Protein AF-A0AAU3D3K8-F1 (afdb_monomer)

Radius of gyration: 17.51 Å; Cα contacts (8 Å, |Δi|>4): 98; chains: 1; bounding box: 39×27×51 Å

Solvent-accessible surface area (backbone atoms only — not comparable to full-atom values): 5979 Å² total; per-residue (Å²): 132,81,51,74,66,56,50,53,51,53,49,49,53,53,52,35,55,49,44,35,51,50,25,48,53,50,23,53,50,34,41,57,40,10,57,70,46,76,69,80,32,53,50,69,55,18,45,51,53,22,51,51,48,33,53,51,33,49,48,56,44,46,46,43,63,73,60,28,58,80,28,52,89,43,80,65,71,62,11,55,49,20,48,52,49,51,32,54,58,57,52,75,42,66,90,41,92,87,60,61,82,81,58,49,73,70,78,78,130

Structure (mmCIF, N/CA/C/O backbone):
data_AF-A0AAU3D3K8-F1
#
_entry.id   AF-A0AAU3D3K8-F1
#
loop_
_atom_site.group_PDB
_atom_site.id
_atom_site.type_symbol
_atom_site.label_atom_id
_atom_site.label_alt_id
_atom_site.label_comp_id
_atom_site.label_asym_id
_atom_site.label_entity_id
_atom_site.label_seq_id
_atom_site.pdbx_PDB_ins_code
_atom_site.Cartn_x
_atom_site.Cartn_y
_atom_site.Cartn_z
_atom_site.occupancy
_atom_site.B_iso_or_equiv
_atom_site.auth_seq_id
_atom_site.auth_comp_id
_atom_site.auth_asym_id
_atom_site.auth_atom_id
_atom_site.pdbx_PDB_model_num
ATOM 1 N N . MET A 1 1 ? -2.821 -4.329 -25.280 1.00 50.12 1 MET A N 1
ATOM 2 C CA . MET A 1 1 ? -2.404 -5.261 -24.214 1.00 50.12 1 MET A CA 1
ATOM 3 C C . MET A 1 1 ? -1.698 -4.432 -23.163 1.00 50.12 1 MET A C 1
ATOM 5 O O . MET A 1 1 ? -0.792 -3.702 -23.536 1.00 50.12 1 MET A O 1
ATOM 9 N N . THR A 1 2 ? -2.156 -4.477 -21.917 1.00 64.12 2 THR A N 1
ATOM 10 C CA . THR A 1 2 ? -1.509 -3.794 -20.788 1.00 64.12 2 THR A CA 1
ATOM 11 C C . THR A 1 2 ? -0.180 -4.487 -20.494 1.00 64.12 2 THR A C 1
ATOM 13 O O . THR A 1 2 ? -0.126 -5.720 -20.514 1.00 64.12 2 THR A O 1
ATOM 16 N N . SER A 1 3 ? 0.895 -3.728 -20.287 1.00 89.25 3 SER A N 1
ATOM 17 C CA . SER A 1 3 ? 2.188 -4.303 -19.903 1.00 89.25 3 SER A CA 1
ATOM 18 C C . SER A 1 3 ? 2.087 -4.988 -18.536 1.00 89.25 3 SER A C 1
ATOM 20 O O . SER A 1 3 ? 1.237 -4.644 -17.716 1.00 89.25 3 SER A O 1
ATOM 22 N N . GLU A 1 4 ? 2.957 -5.963 -18.272 1.00 91.94 4 GLU A N 1
ATOM 23 C CA . GLU A 1 4 ? 2.970 -6.684 -16.991 1.00 91.94 4 GLU A CA 1
ATOM 24 C C . GLU A 1 4 ? 3.122 -5.725 -15.801 1.00 91.94 4 GLU A C 1
ATOM 26 O O . GLU A 1 4 ? 2.375 -5.807 -14.830 1.00 91.94 4 GLU A O 1
ATOM 31 N N . ARG A 1 5 ? 4.004 -4.730 -15.942 1.00 94.50 5 ARG A N 1
ATOM 32 C CA . ARG A 1 5 ? 4.195 -3.640 -14.980 1.00 94.50 5 ARG A CA 1
ATOM 33 C C . ARG A 1 5 ? 2.902 -2.872 -14.703 1.00 94.50 5 ARG A C 1
ATOM 35 O O . ARG A 1 5 ? 2.544 -2.653 -13.550 1.00 94.50 5 ARG A O 1
ATOM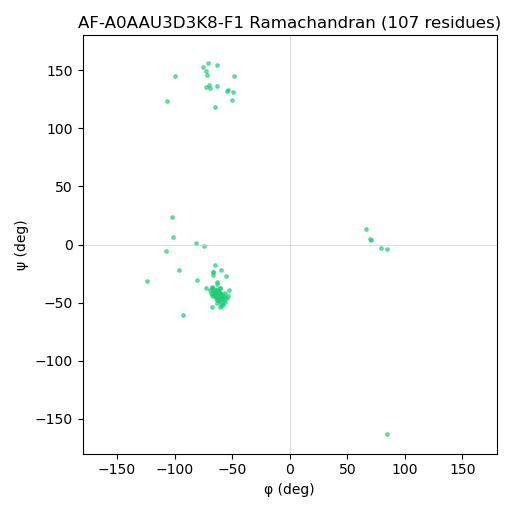 42 N N . GLU A 1 6 ? 2.194 -2.450 -15.748 1.00 95.88 6 GLU A N 1
ATOM 43 C CA . GLU A 1 6 ? 0.923 -1.734 -15.591 1.00 95.88 6 GLU A CA 1
ATOM 44 C C . GLU A 1 6 ? -0.140 -2.614 -14.919 1.00 95.88 6 GLU A C 1
ATOM 46 O O . GLU A 1 6 ? -0.935 -2.107 -14.128 1.00 95.88 6 GLU A O 1
ATOM 51 N N . ALA A 1 7 ? -0.136 -3.925 -15.180 1.00 96.69 7 ALA A N 1
ATOM 52 C CA . ALA A 1 7 ? -1.029 -4.869 -14.514 1.00 96.69 7 ALA A CA 1
ATOM 53 C C . ALA A 1 7 ? -0.714 -4.999 -13.013 1.00 96.69 7 ALA A C 1
ATOM 55 O O . ALA A 1 7 ? -1.635 -4.925 -12.200 1.00 96.69 7 ALA A O 1
ATOM 56 N N . MET A 1 8 ? 0.567 -5.098 -12.636 1.00 97.62 8 MET A N 1
ATOM 57 C CA . MET A 1 8 ? 1.000 -5.089 -11.231 1.00 97.62 8 MET A CA 1
ATOM 58 C C . MET A 1 8 ? 0.589 -3.796 -10.519 1.00 97.62 8 MET A C 1
ATOM 60 O O . MET A 1 8 ? 0.020 -3.835 -9.429 1.00 97.62 8 MET A O 1
ATOM 64 N N . VAL A 1 9 ? 0.828 -2.640 -11.147 1.00 98.12 9 VAL A N 1
ATOM 65 C CA . VAL A 1 9 ? 0.452 -1.331 -10.592 1.00 98.12 9 VAL A CA 1
ATOM 66 C C . VAL A 1 9 ? -1.060 -1.229 -10.399 1.00 98.12 9 VAL A C 1
ATOM 68 O O . VAL A 1 9 ? -1.518 -0.804 -9.339 1.00 98.12 9 VAL A O 1
ATOM 71 N N . ALA A 1 10 ? -1.850 -1.635 -11.395 1.00 98.00 10 ALA A N 1
ATOM 72 C CA . ALA A 1 10 ? -3.306 -1.625 -11.297 1.00 98.00 10 ALA A CA 1
ATOM 73 C C . ALA A 1 10 ? -3.811 -2.555 -10.182 1.00 98.00 10 ALA A C 1
ATOM 75 O O . ALA A 1 10 ? -4.689 -2.165 -9.408 1.00 98.00 10 ALA A O 1
ATOM 76 N N . PHE A 1 11 ? -3.227 -3.750 -10.064 1.00 97.88 11 PHE A N 1
ATOM 77 C CA . PHE A 1 11 ? -3.529 -4.690 -8.990 1.00 97.88 11 PHE A CA 1
ATOM 78 C C . PHE A 1 11 ? -3.242 -4.083 -7.611 1.00 97.88 11 PHE A C 1
ATOM 80 O O . PHE A 1 11 ? -4.136 -4.046 -6.765 1.00 97.88 11 PHE A O 1
ATOM 87 N N . LEU A 1 12 ? -2.043 -3.535 -7.398 1.00 98.31 12 LEU A N 1
ATOM 88 C CA . LEU A 1 12 ? -1.664 -2.931 -6.119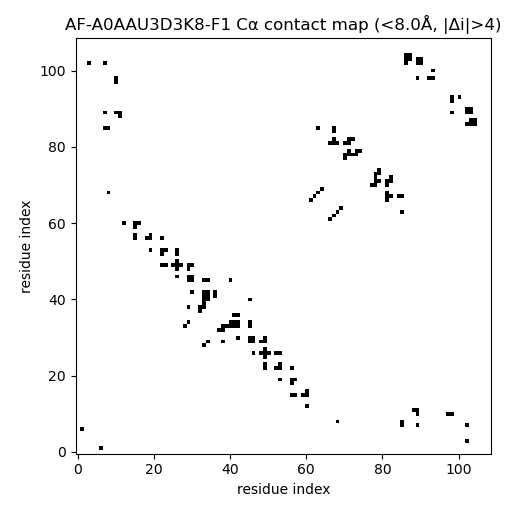 1.00 98.31 12 LEU A CA 1
ATOM 89 C C . LEU A 1 12 ? -2.530 -1.724 -5.760 1.00 98.31 12 LEU A C 1
ATOM 91 O O . LEU A 1 12 ? -2.971 -1.615 -4.619 1.00 98.31 12 LEU A O 1
ATOM 95 N N . ARG A 1 13 ? -2.850 -0.856 -6.727 1.00 98.44 13 ARG A N 1
ATOM 96 C CA . ARG A 1 13 ? -3.791 0.256 -6.518 1.00 98.44 13 ARG A CA 1
ATOM 97 C C . ARG A 1 13 ? -5.146 -0.238 -6.022 1.00 98.44 13 ARG A C 1
ATOM 99 O O . ARG A 1 13 ? -5.688 0.316 -5.069 1.00 98.44 13 ARG A O 1
ATOM 106 N N . GLY A 1 14 ? -5.675 -1.303 -6.628 1.00 98.06 14 GLY A N 1
ATOM 107 C CA . GLY A 1 14 ? -6.916 -1.935 -6.182 1.00 98.06 14 GLY A CA 1
ATOM 108 C C . GLY A 1 14 ? -6.815 -2.482 -4.757 1.00 98.06 14 GLY A C 1
ATOM 109 O O . GLY A 1 14 ? -7.675 -2.197 -3.922 1.00 98.06 14 GLY A O 1
ATOM 110 N N . ARG A 1 15 ? -5.736 -3.213 -4.455 1.00 97.62 15 ARG A N 1
ATOM 111 C CA . ARG A 1 15 ? -5.495 -3.814 -3.135 1.00 97.62 15 ARG A CA 1
ATOM 112 C C . ARG A 1 15 ? -5.311 -2.777 -2.035 1.00 97.62 15 ARG A C 1
ATOM 114 O O . ARG A 1 15 ? -5.885 -2.937 -0.962 1.00 97.62 15 ARG A O 1
ATOM 121 N N . TYR A 1 16 ? -4.571 -1.704 -2.289 1.00 98.12 16 TYR A N 1
ATOM 122 C CA . TYR A 1 16 ? -4.375 -0.640 -1.307 1.00 98.12 16 TYR A CA 1
ATOM 123 C C . TYR A 1 16 ? -5.627 0.207 -1.111 1.00 98.12 16 TYR A C 1
ATOM 125 O O . TYR A 1 16 ? -5.956 0.519 0.031 1.00 98.12 16 TYR A O 1
ATOM 133 N N . ALA A 1 17 ? -6.392 0.492 -2.169 1.00 98.12 17 ALA A N 1
ATOM 134 C CA . ALA A 1 17 ? -7.692 1.143 -2.020 1.00 98.12 17 ALA A CA 1
ATOM 135 C C . ALA A 1 17 ? -8.650 0.301 -1.159 1.00 98.12 17 ALA A C 1
ATOM 137 O O . ALA A 1 17 ? -9.324 0.823 -0.272 1.00 98.12 17 ALA A O 1
ATOM 138 N N . GLU A 1 18 ? -8.692 -1.014 -1.379 1.00 96.75 18 GLU A N 1
ATOM 139 C CA . GLU A 1 18 ? -9.476 -1.932 -0.553 1.00 96.75 18 GLU A CA 1
ATOM 140 C C . GLU A 1 18 ? -8.966 -1.996 0.893 1.00 96.75 18 GLU A C 1
ATOM 142 O O . GLU A 1 18 ? -9.768 -1.908 1.821 1.00 96.75 18 GLU A O 1
ATOM 147 N N . GLY A 1 19 ? -7.648 -2.079 1.087 1.00 96.88 19 GLY A N 1
ATOM 148 C CA . GLY A 1 19 ? -7.014 -2.088 2.403 1.00 96.88 19 GLY A CA 1
ATOM 149 C C . GLY A 1 19 ? -7.300 -0.823 3.210 1.00 96.88 19 GLY A C 1
ATOM 150 O O . GLY A 1 19 ? -7.623 -0.922 4.389 1.00 96.88 19 GLY A O 1
ATOM 151 N N . ILE A 1 20 ? -7.265 0.355 2.578 1.00 98.06 20 ILE A N 1
ATOM 152 C CA . ILE A 1 20 ? -7.624 1.629 3.216 1.00 98.06 20 ILE A CA 1
ATOM 153 C C . ILE A 1 20 ? -9.100 1.636 3.619 1.00 98.06 20 ILE A C 1
ATOM 155 O O . ILE A 1 20 ? -9.414 2.026 4.743 1.00 98.06 20 ILE A O 1
ATOM 159 N N . ARG A 1 21 ? -10.017 1.191 2.747 1.00 97.94 21 ARG A N 1
ATOM 160 C CA . ARG A 1 21 ? -11.444 1.091 3.109 1.00 97.94 21 ARG A CA 1
ATOM 161 C C . ARG A 1 21 ? -11.642 0.175 4.314 1.00 97.94 21 ARG A C 1
ATOM 163 O O . ARG A 1 21 ? -12.235 0.595 5.298 1.00 97.94 21 ARG A O 1
ATOM 170 N N . MET A 1 22 ? -11.062 -1.023 4.277 1.00 96.69 22 MET A N 1
ATOM 171 C CA . MET A 1 22 ? -11.169 -1.989 5.370 1.00 96.69 22 MET A CA 1
ATOM 172 C C . MET A 1 22 ? -10.550 -1.462 6.672 1.00 96.69 22 MET A C 1
ATOM 174 O O . MET A 1 22 ? -11.117 -1.660 7.743 1.00 96.69 22 MET A O 1
ATOM 178 N N . ALA A 1 23 ? -9.416 -0.761 6.603 1.00 97.06 23 ALA A N 1
ATOM 179 C CA . ALA A 1 23 ? -8.804 -0.135 7.771 1.00 97.06 23 ALA A CA 1
ATOM 180 C C . ALA A 1 23 ? -9.712 0.945 8.382 1.00 97.06 23 ALA A C 1
ATOM 182 O O . ALA A 1 23 ? -9.828 1.011 9.604 1.00 97.06 23 ALA A O 1
ATOM 183 N N . ASN A 1 24 ? -10.390 1.745 7.553 1.00 97.38 24 ASN A N 1
ATOM 184 C CA . ASN A 1 24 ? -11.371 2.729 8.014 1.00 97.38 24 ASN A CA 1
ATOM 185 C C . ASN A 1 24 ? -12.607 2.067 8.642 1.00 97.38 24 ASN A C 1
ATOM 187 O O . ASN A 1 24 ? -13.061 2.505 9.699 1.00 97.38 24 ASN A O 1
ATOM 191 N N . ASP A 1 25 ? -13.111 0.982 8.053 1.00 96.50 25 ASP A N 1
ATOM 192 C CA . ASP A 1 25 ? -14.233 0.224 8.617 1.00 96.50 25 ASP A CA 1
ATOM 193 C C . ASP A 1 25 ? -13.864 -0.362 9.991 1.00 96.50 25 ASP A C 1
ATOM 195 O O . ASP A 1 25 ? -14.599 -0.201 10.969 1.00 96.50 25 ASP A O 1
ATOM 199 N N . ILE A 1 26 ? -12.681 -0.979 10.098 1.00 94.12 26 ILE A N 1
ATOM 200 C CA . ILE A 1 26 ? -12.149 -1.510 11.361 1.00 94.12 26 ILE A CA 1
ATOM 201 C C . ILE A 1 26 ? -11.952 -0.385 12.381 1.00 94.12 26 ILE A C 1
ATOM 203 O O . ILE A 1 26 ? -12.323 -0.550 13.541 1.00 94.12 26 ILE A O 1
ATOM 207 N N . ALA A 1 27 ? -11.408 0.762 11.973 1.00 93.69 27 ALA A N 1
ATOM 208 C CA . ALA A 1 27 ? -11.250 1.932 12.833 1.00 93.69 27 ALA A CA 1
ATOM 209 C C . ALA A 1 27 ? -12.595 2.413 13.403 1.00 93.69 27 ALA A C 1
ATOM 211 O O . ALA A 1 27 ? -12.691 2.688 14.604 1.00 93.69 27 ALA A O 1
ATOM 212 N N . GLY A 1 28 ? -13.643 2.456 12.575 1.00 91.69 28 GLY A N 1
ATOM 213 C CA . GLY A 1 28 ? -15.002 2.777 13.009 1.00 91.69 28 GLY A CA 1
ATOM 214 C C . GLY A 1 28 ? -15.530 1.785 14.049 1.00 91.69 28 GLY A C 1
ATOM 215 O O . GLY A 1 28 ? -16.029 2.194 15.099 1.00 91.69 28 GLY A O 1
ATOM 216 N N . VAL A 1 29 ? -15.348 0.482 13.809 1.00 92.12 29 VAL A N 1
ATOM 217 C CA . VAL A 1 29 ? -15.754 -0.580 14.746 1.00 92.12 29 VAL A CA 1
ATOM 218 C C . VAL A 1 29 ? -14.981 -0.505 16.064 1.00 92.12 29 VAL A C 1
ATOM 220 O O . VAL A 1 29 ? -15.596 -0.571 17.129 1.00 92.12 29 VAL A O 1
ATOM 223 N N . LEU A 1 30 ? -13.655 -0.340 16.012 1.00 90.12 30 LEU A N 1
ATOM 224 C CA . LEU A 1 30 ? -12.797 -0.211 17.192 1.00 90.12 30 LEU A CA 1
ATOM 225 C C . LEU A 1 30 ? -13.218 0.983 18.043 1.00 90.12 30 LEU A C 1
ATOM 227 O O . LEU A 1 30 ? -13.354 0.855 19.256 1.00 90.12 30 LEU A O 1
ATOM 231 N N . THR A 1 31 ? -13.471 2.126 17.412 1.00 88.62 31 THR A N 1
ATOM 232 C CA . THR A 1 31 ? -13.849 3.349 18.123 1.00 88.62 31 THR A CA 1
ATOM 233 C C . THR A 1 31 ? -15.227 3.205 18.769 1.00 88.62 31 THR A C 1
ATOM 235 O O . THR A 1 31 ? -15.386 3.544 19.938 1.00 88.62 31 THR A O 1
ATOM 238 N N . ALA A 1 32 ? -16.206 2.635 18.059 1.00 87.31 32 ALA A N 1
ATOM 239 C CA . ALA A 1 32 ? -17.553 2.425 18.587 1.00 87.31 32 ALA A CA 1
ATOM 240 C C . ALA A 1 32 ? -17.586 1.384 19.722 1.00 87.31 32 ALA A C 1
ATOM 242 O O . ALA A 1 32 ? -18.054 1.667 20.821 1.00 87.31 32 ALA A O 1
ATOM 243 N N . GLN A 1 33 ? -17.053 0.183 19.489 1.00 86.19 33 GLN A N 1
ATOM 244 C CA . GLN A 1 33 ? -17.141 -0.923 20.451 1.00 86.19 33 GLN A CA 1
ATOM 245 C C . GLN A 1 33 ? -16.100 -0.830 21.573 1.00 86.19 33 GLN A C 1
ATOM 247 O O . GLN A 1 33 ? -16.349 -1.288 22.690 1.00 86.19 33 GLN A O 1
ATOM 252 N N . GLY A 1 34 ? -14.933 -0.244 21.295 1.00 77.06 34 GLY A N 1
ATOM 253 C CA . GLY A 1 34 ? -13.915 0.057 22.298 1.00 77.06 34 GLY A CA 1
ATOM 254 C C . GLY A 1 34 ? -14.383 1.135 23.274 1.00 77.06 34 GLY A C 1
ATOM 255 O O . GLY A 1 34 ? -14.167 0.995 24.474 1.00 77.06 34 GLY A O 1
ATOM 256 N N . ALA A 1 35 ? -15.114 2.153 22.804 1.00 71.69 35 ALA A N 1
ATOM 257 C CA . ALA A 1 35 ? -15.738 3.140 23.688 1.00 71.69 35 ALA A CA 1
ATOM 258 C C . ALA A 1 35 ? -16.797 2.522 24.618 1.00 71.69 35 ALA A C 1
ATOM 260 O O . ALA A 1 35 ? -16.943 2.947 25.761 1.00 71.69 35 ALA A O 1
ATOM 261 N N . GLU A 1 36 ? -17.489 1.481 24.154 1.00 79.25 36 GLU A N 1
ATOM 262 C CA . GLU A 1 36 ? -18.460 0.715 24.942 1.00 79.25 36 GLU A CA 1
ATOM 263 C C . GLU A 1 36 ? -17.809 -0.350 25.852 1.00 79.25 36 GLU A C 1
ATOM 265 O O . GLU A 1 36 ? -18.515 -1.104 26.521 1.00 79.25 36 GLU A O 1
ATOM 270 N N . GLY A 1 37 ? -16.472 -0.461 25.865 1.00 78.12 37 GLY A N 1
ATOM 271 C CA . GLY A 1 37 ? -15.730 -1.438 26.671 1.00 78.12 37 GLY A CA 1
ATOM 272 C C . GLY A 1 37 ? -15.873 -2.895 26.213 1.00 78.12 37 GLY A C 1
ATOM 273 O O . GLY A 1 37 ? -15.333 -3.796 26.855 1.00 78.12 37 GLY A O 1
ATOM 274 N N . ARG A 1 38 ? -16.552 -3.156 25.087 1.00 80.75 38 ARG A N 1
ATOM 275 C CA . ARG A 1 38 ? -16.843 -4.516 24.591 1.00 80.75 38 ARG A CA 1
ATOM 276 C C . ARG A 1 38 ? -15.597 -5.283 24.148 1.00 80.75 38 ARG A C 1
ATOM 278 O O . ARG A 1 38 ? -15.610 -6.508 24.141 1.00 80.75 38 ARG A O 1
ATOM 285 N N . MET A 1 39 ? -14.527 -4.569 23.797 1.00 81.25 39 MET A N 1
ATOM 286 C CA . MET A 1 39 ? -13.254 -5.148 23.349 1.00 81.25 39 MET A CA 1
ATOM 287 C C . MET A 1 39 ? -12.160 -5.163 24.429 1.00 81.25 39 MET A C 1
ATOM 289 O O . MET A 1 39 ? -11.013 -5.476 24.125 1.00 81.25 39 MET A O 1
ATOM 293 N N . GLY A 1 40 ? -12.472 -4.787 25.677 1.00 86.69 40 GLY A N 1
ATOM 294 C CA . GLY A 1 40 ? -11.470 -4.705 26.752 1.00 86.69 40 GLY A CA 1
ATOM 295 C C . GLY A 1 40 ? -10.401 -3.622 26.541 1.00 86.69 40 GLY A C 1
ATOM 296 O O . GLY A 1 40 ? -9.382 -3.620 27.226 1.00 86.69 40 GLY A O 1
ATOM 297 N N . LEU A 1 41 ? -10.629 -2.705 25.598 1.00 86.75 41 LEU A N 1
ATOM 298 C CA . LEU A 1 41 ? -9.785 -1.544 25.334 1.00 86.75 41 LEU A CA 1
ATOM 299 C C . LEU A 1 41 ? -10.398 -0.309 25.988 1.00 86.75 41 LEU A C 1
ATOM 301 O O . LEU A 1 41 ? -11.616 -0.143 26.003 1.00 86.75 41 LEU A O 1
ATOM 305 N N . THR A 1 42 ? -9.552 0.592 26.475 1.00 90.00 42 THR A N 1
ATOM 306 C CA . THR A 1 42 ? -9.991 1.955 26.798 1.00 90.00 42 THR A CA 1
ATOM 307 C C . THR A 1 42 ? -10.283 2.736 25.506 1.00 90.00 42 THR A C 1
ATOM 309 O O . THR A 1 42 ? -9.681 2.436 24.468 1.00 90.00 42 THR A O 1
ATOM 312 N N . PRO A 1 43 ? -11.122 3.790 25.546 1.00 87.81 43 PRO A N 1
ATOM 313 C CA . PRO A 1 43 ? -11.384 4.624 24.370 1.00 87.81 43 PRO A CA 1
ATOM 314 C C . PRO A 1 43 ? -10.106 5.168 23.708 1.00 87.81 43 PRO A C 1
ATOM 316 O O . PRO A 1 43 ? -9.988 5.168 22.487 1.00 87.81 43 PRO A O 1
ATOM 319 N N . ALA A 1 44 ? -9.110 5.565 24.509 1.00 89.94 44 ALA A N 1
ATOM 320 C CA . ALA A 1 44 ? -7.831 6.074 24.009 1.00 89.94 44 ALA A CA 1
ATOM 321 C C . ALA A 1 44 ? -6.989 4.995 23.302 1.00 89.94 44 ALA A C 1
ATOM 323 O O . ALA A 1 44 ? -6.340 5.271 22.291 1.00 89.94 44 ALA A O 1
ATOM 324 N N . GLN A 1 45 ? -7.005 3.757 23.808 1.00 92.00 45 GLN A N 1
ATOM 325 C CA . GLN A 1 45 ? -6.326 2.632 23.157 1.00 92.00 45 GLN A CA 1
ATOM 326 C C . GLN A 1 45 ? -7.008 2.261 21.838 1.00 92.00 45 GLN A C 1
ATOM 328 O O . GLN A 1 45 ? -6.319 2.030 20.847 1.00 92.00 45 GLN A O 1
ATOM 333 N N . ALA A 1 46 ? -8.343 2.245 21.814 1.00 90.69 46 ALA A N 1
ATOM 334 C CA . ALA A 1 46 ? -9.113 1.975 20.606 1.00 90.69 46 ALA A CA 1
ATOM 335 C C . ALA A 1 46 ? -8.852 3.020 19.508 1.00 90.69 46 ALA A C 1
ATOM 337 O O . ALA A 1 46 ? -8.568 2.644 18.373 1.00 90.69 46 ALA A O 1
ATOM 338 N N . ASP A 1 47 ? -8.858 4.312 19.855 1.00 91.62 47 ASP A N 1
ATOM 339 C CA . ASP A 1 47 ? -8.534 5.410 18.931 1.00 91.62 47 ASP A CA 1
ATOM 340 C C . ASP A 1 47 ? -7.086 5.323 18.415 1.00 91.62 47 ASP A C 1
ATOM 342 O O . ASP A 1 47 ? -6.839 5.441 17.214 1.00 91.62 47 ASP A O 1
ATOM 346 N N . THR A 1 48 ? -6.121 5.024 19.291 1.00 93.81 48 THR A N 1
ATOM 347 C CA . THR A 1 48 ? -4.714 4.846 18.886 1.00 93.81 48 THR A CA 1
ATOM 348 C C . THR A 1 48 ? -4.560 3.687 17.898 1.00 93.81 48 THR A C 1
ATOM 350 O O . THR A 1 48 ? -3.912 3.839 16.860 1.00 93.81 48 THR A O 1
ATOM 353 N N . GLN A 1 49 ? -5.181 2.541 18.189 1.00 91.94 49 GLN A N 1
ATOM 354 C CA . GLN A 1 49 ? -5.129 1.359 17.329 1.00 91.94 49 GLN A CA 1
ATOM 355 C C . GLN A 1 49 ? -5.801 1.615 15.974 1.00 91.94 49 GLN A C 1
ATOM 357 O O . GLN A 1 49 ? -5.261 1.236 14.933 1.00 91.94 49 GLN A O 1
ATOM 362 N N . ALA A 1 50 ? -6.952 2.292 15.985 1.00 92.62 50 ALA A N 1
ATOM 363 C CA . ALA A 1 50 ? -7.680 2.695 14.790 1.00 92.62 50 ALA A CA 1
ATOM 364 C C . ALA A 1 50 ? -6.808 3.567 13.872 1.00 92.62 50 ALA A C 1
ATOM 366 O O . ALA A 1 50 ? -6.609 3.236 12.701 1.00 92.62 50 ALA A O 1
ATOM 367 N N . ARG A 1 51 ? -6.206 4.631 14.421 1.00 94.44 51 ARG A N 1
ATOM 368 C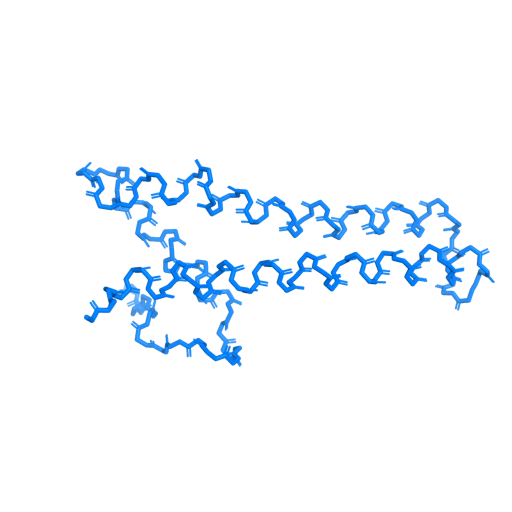 CA . ARG A 1 51 ? -5.309 5.522 13.668 1.00 94.44 51 ARG A CA 1
ATOM 369 C C . ARG A 1 51 ? -4.083 4.793 13.141 1.00 94.44 51 ARG A C 1
ATOM 371 O O . ARG A 1 51 ? -3.695 5.013 12.000 1.00 94.44 51 ARG A O 1
ATOM 378 N N . HIS A 1 52 ? -3.478 3.918 13.944 1.00 95.81 52 HIS A N 1
ATOM 379 C CA . HIS A 1 52 ? -2.313 3.146 13.517 1.00 95.81 52 HIS A CA 1
ATOM 380 C C . HIS A 1 52 ? -2.618 2.295 12.273 1.00 95.81 52 HIS A C 1
ATOM 382 O O . HIS A 1 52 ? -1.857 2.331 11.307 1.00 95.81 52 HIS A O 1
ATOM 388 N N . GLY A 1 53 ? -3.744 1.572 12.268 1.00 93.81 53 GLY A N 1
ATOM 389 C CA . GLY A 1 53 ? -4.152 0.745 11.128 1.00 93.81 53 GLY A CA 1
ATOM 390 C C . GLY A 1 53 ? -4.385 1.558 9.851 1.00 93.81 53 GLY A C 1
ATOM 391 O O . GLY A 1 53 ? -3.868 1.200 8.792 1.00 93.81 53 GLY A O 1
ATOM 392 N N . VAL A 1 54 ? -5.104 2.680 9.961 1.00 96.88 54 VAL A N 1
ATOM 393 C CA . VAL A 1 54 ? -5.369 3.577 8.823 1.00 96.88 54 VAL A CA 1
ATOM 394 C C . VAL A 1 54 ? -4.070 4.175 8.283 1.00 96.88 54 VAL A C 1
ATOM 396 O O . VAL A 1 54 ? -3.786 4.044 7.093 1.00 96.88 54 VAL A O 1
ATOM 399 N N . HIS A 1 55 ? -3.224 4.739 9.151 1.00 97.88 55 HIS A N 1
ATOM 400 C CA . HIS A 1 55 ? -1.957 5.337 8.729 1.00 97.88 55 HIS A CA 1
ATOM 401 C C . HIS A 1 55 ? -1.019 4.327 8.060 1.00 97.88 55 HIS A C 1
ATOM 403 O O . HIS A 1 55 ? -0.325 4.682 7.105 1.00 97.88 55 HIS A O 1
ATOM 409 N N . ALA A 1 56 ? -0.981 3.078 8.533 1.00 97.00 56 ALA A N 1
ATOM 410 C CA . ALA A 1 56 ? -0.180 2.029 7.911 1.00 97.00 56 ALA A CA 1
ATOM 411 C C . ALA A 1 56 ? -0.662 1.728 6.479 1.00 97.00 56 ALA A C 1
ATOM 413 O O . ALA A 1 56 ? 0.153 1.701 5.553 1.00 97.00 56 ALA A O 1
ATOM 414 N N . ALA A 1 57 ? -1.978 1.579 6.281 1.00 97.44 57 ALA A N 1
ATOM 415 C CA . ALA A 1 57 ? -2.570 1.330 4.965 1.00 97.44 57 ALA A CA 1
ATOM 416 C C . ALA A 1 57 ? -2.326 2.498 3.989 1.00 97.44 57 ALA A C 1
ATOM 418 O O . ALA A 1 57 ? -1.869 2.290 2.863 1.00 97.44 57 ALA A O 1
ATOM 419 N N . GLU A 1 58 ? -2.551 3.736 4.436 1.00 98.00 58 GLU A N 1
ATOM 420 C CA . GLU A 1 58 ? -2.292 4.942 3.640 1.00 98.00 58 GLU A CA 1
ATOM 421 C C . GLU A 1 58 ? -0.813 5.085 3.276 1.00 98.00 58 GLU A C 1
ATOM 423 O O . GLU A 1 58 ? -0.471 5.416 2.140 1.00 98.00 58 GLU A O 1
ATOM 428 N N . THR A 1 59 ? 0.084 4.797 4.221 1.00 98.19 59 THR A N 1
ATOM 429 C CA . THR A 1 59 ? 1.530 4.881 3.990 1.00 98.19 59 THR A CA 1
ATOM 430 C C . THR A 1 59 ? 1.983 3.880 2.937 1.00 98.19 59 THR A C 1
ATOM 432 O O . THR A 1 59 ? 2.798 4.237 2.090 1.00 98.19 59 THR A O 1
ATOM 435 N N . ARG A 1 60 ? 1.431 2.659 2.927 1.00 96.88 60 ARG A N 1
ATOM 436 C CA . ARG A 1 60 ? 1.746 1.667 1.890 1.00 96.88 60 ARG A CA 1
ATOM 437 C C . ARG A 1 60 ? 1.279 2.124 0.505 1.00 96.88 60 ARG A C 1
ATOM 439 O O . ARG A 1 60 ? 2.030 1.990 -0.460 1.00 96.88 60 ARG A O 1
ATOM 446 N N . SER A 1 61 ? 0.098 2.742 0.425 1.00 98.12 61 SER A N 1
ATOM 447 C CA . SER A 1 61 ? -0.408 3.338 -0.817 1.00 98.12 61 SER A CA 1
ATOM 448 C C . SER A 1 61 ? 0.479 4.484 -1.308 1.00 98.12 61 SER A C 1
ATOM 450 O O . SER A 1 61 ? 0.863 4.496 -2.475 1.00 98.12 61 SER A O 1
ATOM 452 N N . ARG A 1 62 ? 0.850 5.425 -0.430 1.00 98.31 62 ARG A N 1
ATOM 453 C CA . ARG A 1 62 ? 1.756 6.532 -0.784 1.00 98.31 62 ARG A CA 1
ATOM 454 C C . ARG A 1 62 ? 3.126 6.032 -1.203 1.00 98.31 62 ARG A C 1
ATOM 456 O O . ARG A 1 62 ? 3.673 6.526 -2.175 1.00 98.31 62 ARG A O 1
ATOM 463 N N . PHE A 1 63 ? 3.665 5.027 -0.515 1.00 98.31 63 PHE A N 1
ATOM 464 C CA . PHE A 1 63 ? 4.945 4.431 -0.884 1.00 98.31 63 PHE A CA 1
ATOM 465 C C . PHE A 1 63 ? 4.935 3.962 -2.347 1.00 98.31 63 PHE A C 1
ATOM 467 O O . PHE A 1 63 ? 5.846 4.300 -3.103 1.00 98.31 63 PHE A O 1
ATOM 474 N N . LEU A 1 64 ? 3.881 3.267 -2.785 1.00 98.31 64 LEU A N 1
ATOM 475 C CA . LEU A 1 64 ? 3.734 2.879 -4.189 1.00 98.31 64 LEU A CA 1
ATOM 476 C C . LEU A 1 64 ? 3.672 4.098 -5.125 1.00 98.31 64 LEU A C 1
ATOM 478 O O . LEU A 1 64 ? 4.445 4.165 -6.081 1.00 98.31 64 LEU A O 1
ATOM 482 N N . GLU A 1 65 ? 2.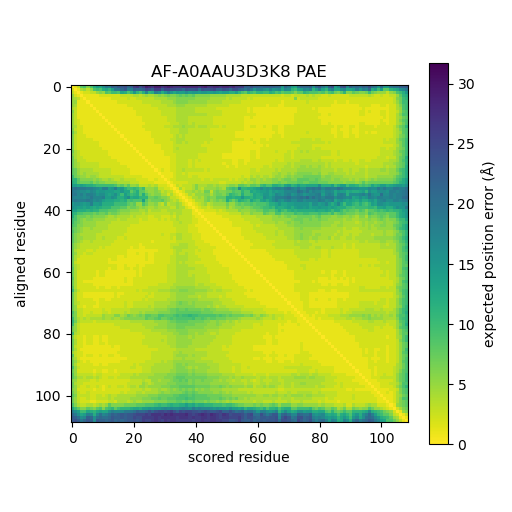764 5.038 -4.861 1.00 98.50 65 GLU A N 1
ATOM 483 C CA . GLU A 1 65 ? 2.476 6.168 -5.759 1.00 98.50 65 GLU A CA 1
ATOM 484 C C . GLU A 1 65 ? 3.612 7.188 -5.849 1.00 98.50 65 GLU A C 1
ATOM 486 O O . GLU A 1 65 ? 3.895 7.711 -6.924 1.00 98.50 65 GLU A O 1
ATOM 491 N N . GLU A 1 66 ? 4.262 7.475 -4.727 1.00 98.12 66 GLU A N 1
ATOM 492 C CA . GLU A 1 66 ? 5.219 8.574 -4.604 1.00 98.12 66 GLU A CA 1
ATOM 493 C C . GLU A 1 66 ? 6.665 8.112 -4.786 1.00 98.12 66 GLU A C 1
ATOM 495 O O . GLU A 1 66 ? 7.519 8.930 -5.118 1.00 98.12 66 GLU A O 1
ATOM 500 N N . THR A 1 67 ? 6.961 6.822 -4.577 1.00 96.50 67 THR A N 1
ATOM 501 C CA . THR A 1 67 ? 8.356 6.340 -4.567 1.00 96.50 67 THR A CA 1
ATOM 502 C C . THR A 1 67 ? 8.641 5.220 -5.555 1.00 96.50 67 THR A C 1
ATOM 504 O O . THR A 1 67 ? 9.744 5.161 -6.086 1.00 96.50 67 THR A O 1
ATOM 507 N N . VAL A 1 68 ? 7.673 4.350 -5.853 1.00 98.12 68 VAL A N 1
ATOM 508 C CA . VAL A 1 68 ? 7.905 3.232 -6.779 1.00 98.12 68 VAL A CA 1
ATOM 509 C C . VAL A 1 68 ? 7.522 3.635 -8.194 1.00 98.12 68 VAL A C 1
ATOM 511 O O . VAL A 1 68 ? 8.377 3.676 -9.077 1.00 98.12 68 VAL A O 1
ATOM 514 N N . ILE A 1 69 ? 6.251 3.992 -8.406 1.00 98.12 69 ILE A N 1
ATOM 515 C CA . ILE A 1 69 ? 5.700 4.305 -9.732 1.00 98.12 69 ILE A CA 1
ATOM 516 C C . ILE A 1 69 ? 6.511 5.371 -10.490 1.00 98.12 69 ILE A C 1
ATOM 518 O O . ILE A 1 69 ? 6.800 5.132 -11.665 1.00 98.12 69 ILE A O 1
ATOM 522 N N . PRO A 1 70 ? 6.943 6.495 -9.879 1.00 98.19 70 PRO A N 1
ATOM 523 C CA . PRO A 1 70 ? 7.660 7.551 -10.600 1.00 98.19 70 PRO A CA 1
ATOM 524 C C . PRO A 1 70 ? 9.025 7.124 -11.150 1.00 98.19 70 PRO A C 1
ATOM 526 O O . PRO A 1 70 ? 9.591 7.803 -12.005 1.00 98.19 70 PRO A O 1
ATOM 529 N N . HIS A 1 71 ? 9.576 6.023 -10.640 1.00 97.50 71 HIS A N 1
ATOM 530 C CA . HIS A 1 71 ? 10.907 5.541 -10.987 1.00 97.50 71 HIS A CA 1
ATOM 531 C C . HIS A 1 71 ? 10.889 4.287 -11.866 1.00 97.50 71 HIS A C 1
ATOM 533 O O . HIS A 1 71 ? 11.944 3.867 -12.346 1.00 97.50 71 HIS A O 1
ATOM 539 N N . LEU A 1 72 ? 9.718 3.708 -12.136 1.00 96.00 72 LEU A N 1
ATOM 540 C CA . LEU A 1 72 ? 9.605 2.553 -13.022 1.00 96.00 72 LEU A CA 1
ATOM 541 C C . LEU A 1 72 ? 10.034 2.902 -14.452 1.00 96.00 72 LEU A C 1
ATOM 543 O O . LEU A 1 72 ? 9.673 3.946 -14.991 1.00 96.00 72 LEU A O 1
ATOM 547 N N . GLY A 1 73 ? 10.804 2.010 -15.079 1.00 93.00 73 GLY A N 1
ATOM 548 C CA . GLY A 1 73 ? 11.334 2.219 -16.430 1.00 93.00 73 GLY A CA 1
ATOM 549 C C . GLY A 1 73 ? 12.421 3.295 -16.553 1.00 93.00 73 GLY A C 1
ATOM 550 O O . GLY A 1 73 ? 12.857 3.563 -17.668 1.00 93.00 73 GLY A O 1
ATOM 551 N N . THR A 1 74 ? 12.873 3.901 -15.449 1.00 95.31 74 THR A N 1
ATOM 552 C CA . THR A 1 74 ? 14.054 4.778 -15.470 1.00 95.31 74 THR A CA 1
ATOM 553 C C . THR A 1 74 ? 15.338 3.960 -15.637 1.00 95.31 74 THR A C 1
ATOM 555 O O . THR A 1 74 ? 15.426 2.817 -15.186 1.00 95.31 74 THR A O 1
ATOM 558 N N . ASP A 1 75 ? 16.355 4.532 -16.280 1.00 94.25 75 ASP A N 1
ATOM 559 C CA . ASP A 1 75 ? 17.642 3.855 -16.447 1.00 94.25 75 ASP A CA 1
ATOM 560 C C . ASP A 1 75 ? 18.469 3.846 -15.150 1.00 94.25 75 ASP A C 1
ATOM 562 O O . A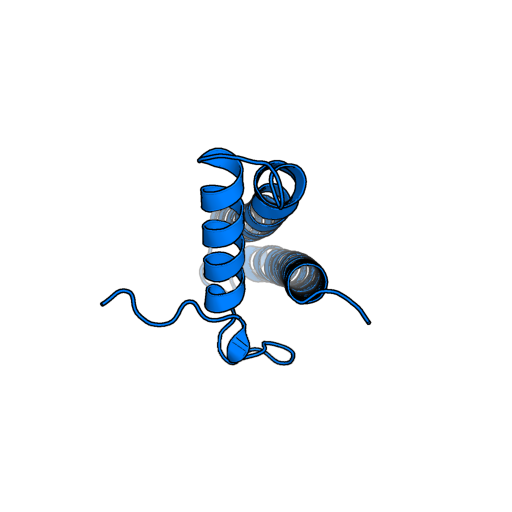SP A 1 75 ? 18.391 4.739 -14.303 1.00 94.25 75 ASP A O 1
ATOM 566 N N . GLY A 1 76 ? 19.334 2.838 -15.019 1.00 95.00 76 GLY A N 1
ATO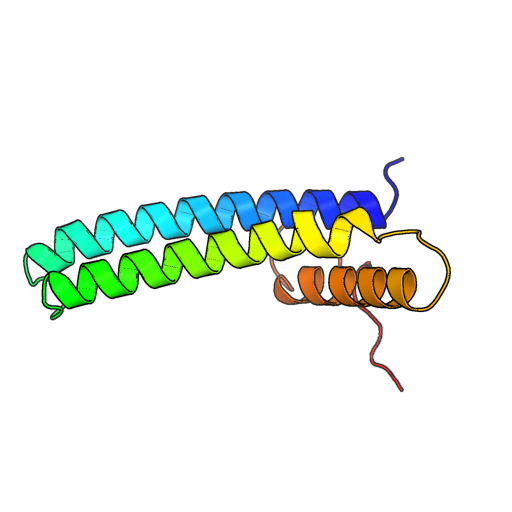M 567 C CA . GLY A 1 76 ? 20.306 2.746 -13.930 1.00 95.00 76 GLY A CA 1
ATOM 568 C C . GLY A 1 76 ? 19.766 2.129 -12.629 1.00 95.00 76 GLY A C 1
ATOM 569 O O . GLY A 1 76 ? 18.757 1.419 -12.629 1.00 95.00 76 GLY A O 1
ATOM 570 N N . PRO A 1 77 ? 20.481 2.322 -11.502 1.00 96.50 77 PRO A N 1
ATOM 571 C CA . PRO A 1 77 ? 20.155 1.667 -10.234 1.00 96.50 77 PRO A CA 1
ATOM 572 C C . PRO A 1 77 ? 18.763 2.009 -9.699 1.00 96.50 77 PRO A C 1
ATOM 574 O O . PRO A 1 77 ? 18.090 1.126 -9.178 1.00 96.50 77 PRO A O 1
ATOM 577 N N . THR A 1 78 ? 18.317 3.257 -9.859 1.00 95.44 78 THR A N 1
ATOM 578 C CA . THR A 1 78 ? 17.018 3.723 -9.357 1.00 95.44 78 THR A CA 1
ATOM 579 C C . THR A 1 78 ? 15.860 2.958 -9.990 1.00 95.44 78 THR A C 1
ATOM 581 O O . THR A 1 78 ? 15.030 2.416 -9.263 1.00 95.44 78 THR A O 1
ATOM 584 N N . GLY A 1 79 ? 15.839 2.818 -11.319 1.00 95.12 79 GLY A N 1
ATOM 585 C CA . GLY A 1 79 ? 14.791 2.051 -11.989 1.00 95.12 79 GLY A CA 1
ATOM 586 C C . GLY A 1 79 ? 14.831 0.570 -11.645 1.00 95.12 79 GLY A C 1
ATOM 587 O O . GLY A 1 79 ? 13.793 -0.021 -11.371 1.00 95.12 79 GLY A O 1
ATOM 588 N N . ARG A 1 80 ? 16.026 -0.027 -11.536 1.00 95.12 80 ARG A N 1
ATOM 589 C CA . ARG A 1 80 ? 16.164 -1.422 -11.085 1.00 95.12 80 ARG A CA 1
ATOM 590 C C . ARG A 1 80 ? 15.597 -1.636 -9.678 1.00 95.12 80 ARG A C 1
ATOM 592 O O . ARG A 1 80 ? 14.950 -2.651 -9.434 1.00 95.12 80 ARG A O 1
ATOM 599 N N . ILE A 1 81 ? 15.851 -0.703 -8.759 1.00 96.19 81 ILE A N 1
ATOM 600 C CA . ILE A 1 81 ? 15.316 -0.755 -7.394 1.00 96.19 81 ILE A CA 1
ATOM 601 C C . ILE A 1 81 ? 13.793 -0.605 -7.414 1.00 96.19 81 ILE A C 1
ATOM 603 O O . ILE A 1 81 ? 13.120 -1.360 -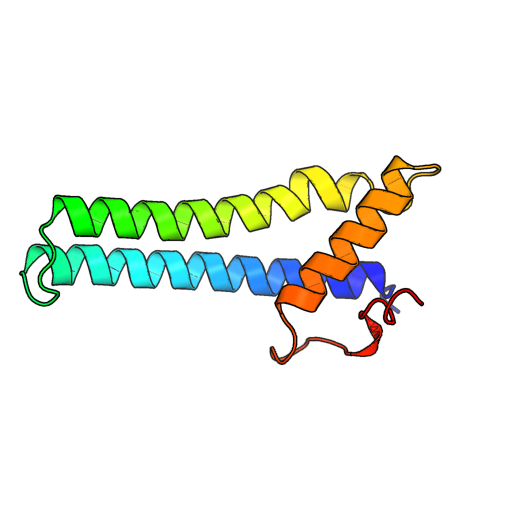6.720 1.00 96.19 81 ILE A O 1
ATOM 607 N N . ALA A 1 82 ? 13.248 0.299 -8.231 1.00 96.88 82 ALA A N 1
ATOM 608 C CA . ALA A 1 82 ? 11.804 0.476 -8.362 1.00 96.88 82 ALA A CA 1
ATOM 609 C C . ALA A 1 82 ? 11.110 -0.789 -8.898 1.00 96.88 82 ALA A C 1
ATOM 611 O O . ALA A 1 82 ? 10.086 -1.197 -8.354 1.00 96.88 82 ALA A O 1
ATOM 612 N N . GLU A 1 83 ? 11.687 -1.466 -9.898 1.00 95.75 83 GLU A N 1
ATOM 613 C CA . GLU A 1 83 ? 11.160 -2.751 -10.386 1.00 95.75 83 GLU A CA 1
ATOM 614 C C . GLU A 1 83 ? 11.201 -3.823 -9.285 1.00 95.75 83 GLU A C 1
ATOM 616 O O . GLU A 1 83 ? 10.204 -4.495 -9.027 1.00 95.75 83 GLU A O 1
ATOM 621 N N . LEU A 1 84 ? 12.324 -3.947 -8.567 1.00 95.81 84 LEU A N 1
ATOM 622 C CA . LEU A 1 84 ? 12.445 -4.872 -7.434 1.00 95.81 84 LEU A CA 1
ATOM 623 C C . LEU A 1 84 ? 11.388 -4.587 -6.355 1.00 95.81 84 LEU A C 1
ATOM 625 O O . LEU A 1 84 ? 10.749 -5.509 -5.853 1.00 95.81 84 LEU A O 1
ATOM 629 N N . GLN A 1 85 ? 11.188 -3.316 -6.008 1.00 97.00 85 GLN A N 1
ATOM 630 C CA . GLN A 1 85 ? 10.171 -2.900 -5.048 1.00 97.00 85 GLN A CA 1
ATOM 631 C C . GLN A 1 85 ? 8.765 -3.243 -5.542 1.00 97.00 85 GLN A C 1
ATOM 633 O O . GLN A 1 85 ? 7.984 -3.773 -4.759 1.00 97.00 85 GLN A O 1
ATOM 638 N N . LEU A 1 86 ? 8.448 -3.009 -6.820 1.00 97.38 86 LEU A N 1
ATOM 639 C CA . LEU A 1 86 ? 7.155 -3.373 -7.403 1.00 97.38 86 LEU A CA 1
ATOM 640 C C . LEU A 1 86 ? 6.878 -4.874 -7.257 1.00 97.38 86 LEU A C 1
ATOM 642 O O . LEU A 1 86 ? 5.814 -5.252 -6.770 1.00 97.38 86 LEU A O 1
ATOM 646 N N . HIS A 1 87 ? 7.855 -5.713 -7.601 1.00 96.38 87 HIS A N 1
ATOM 647 C CA . HIS A 1 87 ? 7.750 -7.163 -7.465 1.00 96.38 87 HIS A CA 1
ATOM 648 C C . HIS A 1 87 ? 7.598 -7.629 -6.004 1.00 96.38 87 HIS A C 1
ATOM 650 O O . HIS A 1 87 ? 6.824 -8.540 -5.715 1.00 96.38 87 HIS A O 1
ATOM 656 N N . LEU A 1 88 ? 8.302 -7.006 -5.055 1.00 96.19 88 LEU A N 1
ATOM 657 C CA . LEU A 1 88 ? 8.141 -7.316 -3.629 1.00 96.19 88 LEU A CA 1
ATOM 658 C C . LEU A 1 88 ? 6.764 -6.894 -3.098 1.00 96.19 88 LEU A C 1
ATOM 660 O O . LEU A 1 88 ? 6.184 -7.594 -2.271 1.00 96.19 88 LEU A O 1
ATOM 664 N N . LEU A 1 89 ? 6.234 -5.763 -3.572 1.00 96.75 89 LEU A N 1
ATOM 665 C CA . LEU A 1 89 ? 4.909 -5.277 -3.188 1.00 96.75 89 LEU A CA 1
ATOM 666 C C . LEU A 1 89 ? 3.801 -6.211 -3.682 1.00 96.75 89 LEU A C 1
ATOM 668 O O . LEU A 1 89 ? 2.869 -6.489 -2.936 1.00 96.75 89 LEU A O 1
ATOM 672 N N . VAL A 1 90 ? 3.883 -6.717 -4.917 1.00 96.81 90 VAL A N 1
ATOM 673 C CA . VAL A 1 90 ? 2.893 -7.701 -5.394 1.00 96.81 90 VAL A CA 1
ATOM 674 C C . VAL A 1 90 ? 2.996 -9.024 -4.639 1.00 96.81 90 VAL A C 1
ATOM 676 O O . VAL A 1 90 ? 1.957 -9.586 -4.297 1.00 96.81 90 VAL A O 1
ATOM 679 N N . ASP A 1 91 ? 4.207 -9.474 -4.288 1.00 95.44 91 A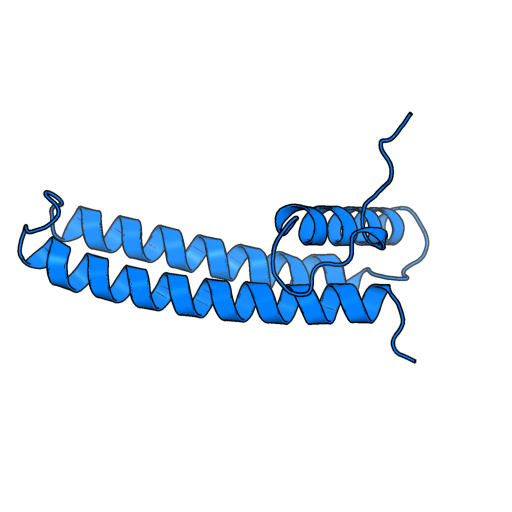SP A N 1
ATOM 680 C CA . ASP A 1 91 ? 4.404 -10.732 -3.554 1.00 95.44 91 ASP A CA 1
ATOM 681 C C . ASP A 1 91 ? 3.851 -10.690 -2.116 1.00 95.44 91 ASP A C 1
ATOM 683 O O . ASP A 1 91 ? 3.419 -11.720 -1.597 1.00 95.44 91 ASP A O 1
ATOM 687 N N . GLU A 1 92 ? 3.757 -9.508 -1.489 1.00 94.56 92 GLU A N 1
ATOM 688 C CA . GLU A 1 92 ? 3.047 -9.313 -0.208 1.00 94.56 92 GLU A CA 1
ATOM 689 C C . GLU A 1 92 ? 1.586 -9.799 -0.275 1.00 94.56 92 GLU A C 1
ATOM 691 O O . GLU A 1 92 ? 1.005 -10.217 0.728 1.00 94.56 92 GLU A O 1
ATOM 696 N N . HIS A 1 93 ? 0.990 -9.780 -1.467 1.00 95.12 93 HIS A N 1
ATOM 697 C CA . HIS A 1 93 ? -0.387 -10.187 -1.713 1.00 95.12 93 HIS A CA 1
ATOM 698 C C . HIS A 1 93 ? -0.504 -11.579 -2.339 1.00 95.12 93 HIS A C 1
ATOM 700 O O . HIS A 1 93 ? -1.521 -11.889 -2.967 1.00 95.12 93 HIS A O 1
ATOM 706 N N . ARG A 1 94 ? 0.502 -12.440 -2.165 1.00 92.44 94 ARG A N 1
ATOM 707 C CA . ARG A 1 94 ? 0.435 -13.824 -2.637 1.00 92.44 94 ARG A CA 1
ATOM 708 C C . ARG A 1 94 ? -0.821 -14.527 -2.110 1.00 92.44 94 ARG A C 1
ATOM 710 O O . ARG A 1 94 ? -1.151 -14.461 -0.928 1.00 92.44 94 ARG A O 1
ATOM 717 N N . GLY A 1 95 ? -1.518 -15.217 -3.011 1.00 91.56 95 GLY A N 1
ATOM 718 C CA . GLY A 1 95 ? -2.777 -15.904 -2.712 1.00 91.56 95 GLY A CA 1
ATOM 719 C C . GLY A 1 95 ? -4.008 -14.991 -2.667 1.00 91.56 95 GLY A C 1
ATOM 720 O O . GLY A 1 95 ? -5.120 -15.496 -2.516 1.00 91.56 95 GLY A O 1
ATOM 721 N N . ALA A 1 96 ? -3.852 -13.672 -2.833 1.00 93.25 96 ALA A N 1
ATOM 722 C CA . ALA A 1 96 ? -4.989 -12.775 -2.990 1.00 93.25 96 ALA A CA 1
ATOM 723 C C . ALA A 1 96 ? -5.647 -12.954 -4.376 1.00 93.25 96 ALA A C 1
ATOM 725 O O . ALA A 1 96 ? -4.948 -13.173 -5.371 1.00 93.25 96 ALA A O 1
ATOM 726 N N . PRO A 1 97 ? -6.980 -12.809 -4.485 1.00 93.81 97 PRO A N 1
ATOM 727 C CA . PRO A 1 97 ? -7.659 -12.793 -5.776 1.00 93.81 97 PRO A CA 1
ATOM 728 C C . PRO A 1 97 ? -7.064 -11.737 -6.717 1.00 93.81 97 PRO A C 1
ATOM 730 O O . PRO A 1 97 ? -6.877 -10.587 -6.327 1.00 93.81 97 PRO A O 1
ATOM 733 N N . GLY A 1 98 ? -6.784 -12.126 -7.962 1.00 91.44 98 GLY A N 1
ATOM 734 C CA . GLY A 1 98 ? -6.204 -11.239 -8.977 1.00 91.44 98 GLY A CA 1
ATOM 735 C C . GLY A 1 98 ? -4.677 -11.108 -8.943 1.00 91.44 98 GLY A C 1
ATOM 736 O O . GLY A 1 98 ? -4.131 -10.463 -9.832 1.00 91.44 98 GLY A O 1
ATOM 737 N N . HIS A 1 99 ? -3.991 -11.727 -7.975 1.00 94.88 99 HIS A N 1
ATOM 738 C CA . HIS A 1 99 ? -2.535 -11.878 -8.009 1.00 94.88 99 HIS A CA 1
ATOM 739 C C . HIS A 1 99 ? -2.123 -12.870 -9.111 1.00 94.88 99 HIS A C 1
ATOM 741 O O . HIS A 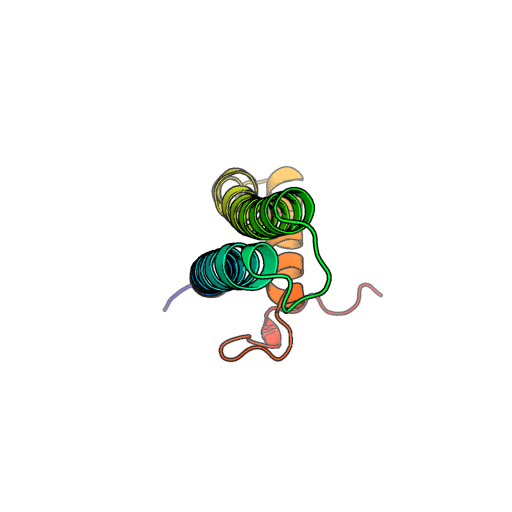1 99 ? -2.725 -13.939 -9.237 1.00 94.88 99 HIS A O 1
ATOM 747 N N . ASP A 1 100 ? -1.073 -12.554 -9.872 1.00 93.69 100 ASP A N 1
ATOM 748 C CA . ASP A 1 100 ? -0.489 -13.445 -10.881 1.00 93.69 100 ASP A CA 1
ATOM 749 C C . ASP A 1 100 ? 0.853 -14.009 -10.389 1.00 93.69 100 ASP A C 1
ATOM 751 O O . ASP A 1 100 ? 1.781 -13.266 -10.079 1.00 93.69 100 ASP A O 1
ATOM 755 N N . GLU A 1 101 ? 0.983 -15.339 -10.341 1.00 90.56 101 GLU A N 1
ATOM 756 C CA . GLU A 1 101 ? 2.220 -16.019 -9.922 1.00 90.56 101 GLU A CA 1
ATOM 757 C C . GLU A 1 101 ? 3.431 -15.674 -10.805 1.00 90.56 101 GLU A C 1
ATOM 759 O O . GLU A 1 101 ? 4.568 -15.801 -10.351 1.00 90.56 101 GLU A O 1
ATOM 764 N N . ARG A 1 102 ? 3.213 -15.210 -12.043 1.00 90.81 102 ARG A N 1
ATOM 765 C CA . ARG A 1 102 ? 4.291 -14.760 -12.937 1.00 90.81 102 ARG A CA 1
ATOM 766 C C . ARG A 1 102 ? 4.988 -13.497 -12.440 1.00 90.81 102 ARG A C 1
ATOM 768 O O . ARG A 1 102 ? 6.150 -13.300 -12.764 1.00 90.81 102 ARG A O 1
ATOM 775 N N . TRP A 1 103 ? 4.318 -12.686 -11.620 1.00 92.75 103 TRP A N 1
ATOM 776 C CA . TRP A 1 103 ? 4.890 -11.458 -11.063 1.00 92.75 103 TRP A CA 1
ATOM 777 C C . TRP A 1 103 ? 5.906 -11.717 -9.952 1.00 92.75 103 TRP A C 1
ATOM 779 O O . TRP A 1 103 ? 6.481 -10.782 -9.397 1.00 92.75 103 TRP A O 1
ATOM 789 N N . ARG A 1 104 ? 6.137 -12.976 -9.590 1.00 84.81 104 ARG A N 1
ATOM 790 C CA . ARG A 1 104 ? 7.132 -13.323 -8.589 1.00 84.81 104 ARG A CA 1
ATOM 791 C C . ARG A 1 104 ? 8.525 -13.136 -9.160 1.00 84.81 104 ARG A C 1
ATOM 793 O O . ARG A 1 104 ? 8.852 -13.638 -10.232 1.00 84.81 104 ARG A O 1
ATOM 800 N N . LEU A 1 105 ? 9.391 -12.521 -8.365 1.00 79.94 105 LEU A N 1
ATOM 801 C CA . LEU A 1 105 ? 10.815 -12.740 -8.549 1.00 79.94 105 LEU A CA 1
ATOM 802 C C . LEU A 1 105 ? 11.068 -14.213 -8.232 1.00 79.94 105 LEU A C 1
ATOM 804 O O . LEU A 1 105 ? 10.790 -14.675 -7.121 1.00 79.94 105 LEU A O 1
ATOM 808 N N . HIS A 1 106 ? 11.544 -14.972 -9.222 1.00 63.19 106 HIS A N 1
ATOM 809 C CA . HIS A 1 106 ? 12.108 -16.291 -8.956 1.00 63.19 106 HIS A CA 1
ATOM 810 C C . HIS A 1 106 ? 13.106 -16.166 -7.799 1.00 63.19 106 HIS A C 1
ATOM 812 O O . HIS A 1 106 ? 13.755 -15.120 -7.692 1.00 63.19 106 HIS A O 1
ATOM 818 N N . PRO A 1 107 ? 13.214 -17.180 -6.917 1.00 54.62 107 PRO A N 1
ATOM 819 C CA . PRO A 1 107 ? 14.185 -17.117 -5.839 1.00 54.62 107 PRO A CA 1
ATOM 820 C C . PRO A 1 107 ? 15.537 -16.745 -6.445 1.00 54.62 107 PRO A C 1
ATOM 822 O O . PRO A 1 107 ? 15.983 -17.379 -7.407 1.00 54.62 107 PRO A O 1
ATOM 825 N N . LEU A 1 108 ? 16.126 -15.662 -5.926 1.00 47.47 108 LEU A N 1
ATOM 826 C CA . LEU A 1 108 ? 17.530 -15.375 -6.169 1.00 47.47 108 LEU A CA 1
ATOM 827 C C . LEU A 1 108 ? 18.297 -16.675 -5.866 1.00 47.47 108 LEU A C 1
ATOM 829 O O . LEU A 1 108 ? 17.978 -17.306 -4.851 1.00 47.47 108 LEU A O 1
ATOM 833 N N . PRO A 1 109 ? 19.195 -17.113 -6.765 1.00 46.59 109 PRO A N 1
ATOM 834 C CA . PRO A 1 109 ? 19.958 -18.340 -6.570 1.00 46.59 109 PRO A CA 1
ATOM 835 C C . PRO A 1 109 ? 20.723 -18.342 -5.243 1.00 46.59 109 PRO A C 1
ATOM 837 O O . PRO A 1 109 ? 21.136 -17.247 -4.791 1.00 46.59 109 PRO A O 1
#

Foldseek 3Di:
DDDPLRLLLVVLLVVLVVQLVVLQVQLVVLQVCCVVCNVVHHNVRSNVSSVVSNVVSVVLVCCCVVQQVVLDPPDDDSNVVSLVVSLVSLVVQPPPPSRDPVSHDDPDD

Secondary structure (DSSP, 8-state):
---HHHHHHHHHHHHHHHHHHHHHHHHHHHHHHHHTTTTS--HHHHHHHHHHHHHHHHHHHHIIIIIIGGGTT-SSHHHHHHHHHHHHHHHTTTTSTT--GGGSPPPP-

pLDDT: mean 91.54, std 10.49, range [46.59, 98.5]

Nearest PDB structures (foldseek):
  2dnx-assembly1_A  TM=4.687E-01  e=5.714E+00  Homo sapiens

Mean predicted aligned error: 4.66 Å

Sequence (109 aa):
MTSEREAMVAFLRGRYAEGIRMANDIAGVLTAQGAEGRMGLTPAQADTQARHGVHAAETRSRFLEETVIPHLGTDGPTGRIAELQLHLLVDEHRGAPGHDERWRLHPLP